Protein AF-A0A9X8YRU1-F1 (afdb_monomer)

pLDDT: mean 80.49, std 17.27, range [39.84, 98.12]

InterPro domains:
  IPR026950 Capsule assembly protein Wzi [PF14052] (1-112)
  IPR038636 Capsule assembly protein Wzi superfamily [G3DSA:2.40.160.130] (1-116)

Secondary structure (DSSP, 8-state):
-BTTEEEEEEEEEEE--TTS--SHHHHHHHHTT----S-TTT--EEEEEEEEEEEESHHHHS-SEEEEEEEEESEESSSSEES-EEEEEEEE--EETTEE--EEEEEEE--SS---

Foldseek 3Di:
DDPFKDKDKDKDWDFDDVLADDDPVLVVCVVVPVQPPVDPSSRGTWMKIKMKMKGQCCVPPNFQKIKIKMWMATDCPPNDHALIKIKIKMWGWDDDPPDTDTDMDMDIDNGSDPDD

Structure (mmCIF, N/CA/C/O backbone):
data_AF-A0A9X8YRU1-F1
#
_entry.id   AF-A0A9X8YRU1-F1
#
loop_
_atom_site.group_PDB
_atom_site.id
_atom_site.type_symbol
_atom_site.label_atom_id
_atom_site.label_alt_id
_atom_site.label_comp_id
_atom_site.label_asym_id
_atom_site.label_entity_id
_atom_site.label_seq_id
_atom_site.pdbx_PDB_ins_code
_atom_site.Cartn_x
_atom_site.Cartn_y
_atom_site.Cartn_z
_atom_site.occupancy
_atom_site.B_iso_or_equiv
_atom_site.auth_seq_id
_atom_site.auth_comp_id
_atom_site.auth_asym_id
_atom_site.auth_atom_id
_atom_site.pdbx_PDB_model_num
ATOM 1 N N . PRO A 1 1 ? -11.323 13.504 -2.400 1.00 71.00 1 PRO A N 1
ATOM 2 C CA . PRO A 1 1 ? -10.838 12.740 -1.226 1.00 71.00 1 PRO A CA 1
ATOM 3 C C . PRO A 1 1 ? -11.923 12.686 -0.146 1.00 71.00 1 PRO A C 1
ATOM 5 O O . PRO A 1 1 ? -12.560 13.703 0.110 1.00 71.00 1 PRO A O 1
ATOM 8 N N . THR A 1 2 ? -12.164 11.508 0.426 1.00 88.81 2 THR A N 1
ATOM 9 C CA . THR A 1 2 ? -13.134 11.296 1.512 1.00 88.81 2 THR A CA 1
ATOM 10 C C . THR A 1 2 ? -12.426 10.668 2.698 1.00 88.81 2 THR A C 1
ATOM 12 O O . THR A 1 2 ? -11.497 9.894 2.495 1.00 88.81 2 THR A O 1
ATOM 15 N N . ASP A 1 3 ? -12.917 10.895 3.910 1.00 92.00 3 ASP A N 1
ATOM 16 C CA . ASP A 1 3 ? -12.271 10.381 5.127 1.00 92.00 3 ASP A CA 1
ATOM 17 C C . ASP A 1 3 ? -12.359 8.848 5.263 1.00 92.00 3 ASP A C 1
ATOM 19 O O . ASP A 1 3 ? -11.654 8.246 6.073 1.00 92.00 3 ASP A O 1
ATOM 23 N N . PHE A 1 4 ? -13.215 8.209 4.457 1.00 93.25 4 PHE A N 1
ATOM 24 C CA . PHE A 1 4 ? -13.468 6.771 4.476 1.00 93.25 4 PHE A CA 1
ATOM 25 C C . PHE A 1 4 ? -12.824 5.977 3.335 1.00 93.25 4 PHE A C 1
ATOM 27 O O . PHE A 1 4 ? -12.819 4.754 3.406 1.00 93.25 4 PHE A O 1
ATOM 34 N N . LEU A 1 5 ? -12.309 6.624 2.287 1.00 96.00 5 LEU A N 1
ATOM 35 C CA . LEU A 1 5 ? -11.729 5.943 1.126 1.00 96.00 5 LEU A CA 1
ATOM 36 C C . LEU A 1 5 ? -10.405 6.593 0.741 1.00 96.00 5 LEU A C 1
ATOM 38 O O . LEU A 1 5 ? -10.362 7.768 0.371 1.00 96.00 5 LEU A O 1
ATOM 42 N N . GLU A 1 6 ? -9.352 5.788 0.782 1.00 96.12 6 GLU A N 1
ATOM 43 C CA . GLU A 1 6 ? -8.018 6.106 0.287 1.00 96.12 6 GLU A CA 1
ATOM 44 C C . GLU A 1 6 ? -7.762 5.296 -0.984 1.00 96.12 6 GLU A C 1
ATOM 46 O O . GLU A 1 6 ? -8.123 4.120 -1.056 1.00 96.12 6 GLU A O 1
ATOM 51 N N . LEU A 1 7 ? -7.170 5.943 -1.986 1.00 95.56 7 LEU A N 1
ATOM 52 C CA . LEU A 1 7 ? -6.762 5.336 -3.249 1.00 95.56 7 LEU A CA 1
ATOM 53 C C . LEU A 1 7 ? -5.298 5.693 -3.491 1.00 95.56 7 LEU A C 1
ATOM 55 O O . LEU A 1 7 ? -4.929 6.866 -3.367 1.00 95.56 7 LEU A O 1
ATOM 59 N N . GLY A 1 8 ? -4.502 4.699 -3.858 1.00 92.75 8 GLY A N 1
ATOM 60 C CA . GLY A 1 8 ? -3.097 4.831 -4.197 1.00 92.75 8 GLY A CA 1
ATOM 61 C C . GLY A 1 8 ? -2.799 4.269 -5.581 1.00 92.75 8 GLY A C 1
ATOM 62 O O . GLY A 1 8 ? -3.512 3.419 -6.121 1.00 92.75 8 GLY A O 1
ATOM 63 N N . ALA A 1 9 ? -1.747 4.812 -6.178 1.00 90.06 9 ALA A N 1
ATOM 64 C CA . ALA A 1 9 ? -1.139 4.293 -7.388 1.00 90.06 9 ALA A CA 1
ATOM 65 C C . ALA A 1 9 ? 0.377 4.353 -7.203 1.00 90.06 9 ALA A C 1
ATOM 67 O O . ALA A 1 9 ? 0.909 5.347 -6.701 1.00 90.06 9 ALA A O 1
ATOM 68 N N . SER A 1 10 ? 1.071 3.297 -7.609 1.00 86.81 10 SER A N 1
ATOM 69 C CA . SER A 1 10 ? 2.5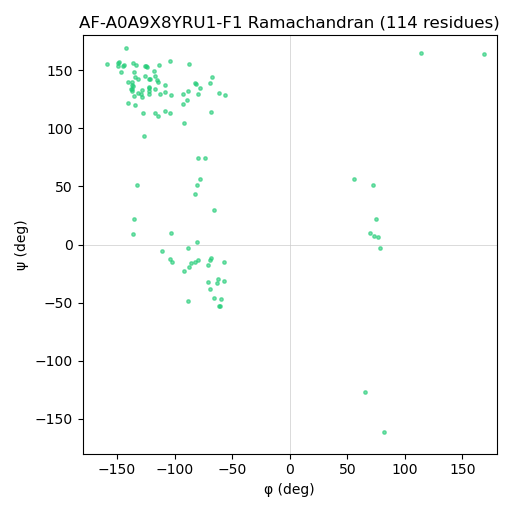23 3.190 -7.503 1.00 86.81 10 SER A CA 1
ATOM 70 C C . SER A 1 10 ? 3.122 2.651 -8.798 1.00 86.81 10 SER A C 1
ATOM 72 O O . SER A 1 10 ? 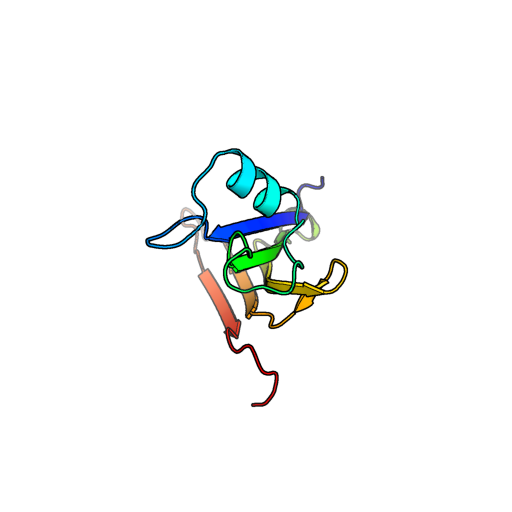2.498 1.875 -9.521 1.00 86.81 10 SER A O 1
ATOM 74 N N . ARG A 1 11 ? 4.345 3.094 -9.100 1.00 83.69 11 ARG A N 1
ATOM 75 C CA . ARG A 1 11 ? 5.147 2.614 -10.227 1.00 83.69 11 ARG A CA 1
ATOM 76 C C . ARG A 1 11 ? 6.578 2.415 -9.752 1.00 83.69 11 ARG A C 1
ATOM 78 O O . ARG A 1 11 ? 7.140 3.293 -9.097 1.00 83.69 11 ARG A O 1
ATOM 85 N N . VAL A 1 12 ? 7.156 1.269 -10.080 1.00 84.44 12 VAL A N 1
ATOM 86 C CA . VAL A 1 12 ? 8.550 0.918 -9.804 1.00 84.44 12 VAL A CA 1
ATOM 87 C C . VAL A 1 12 ? 9.220 0.585 -11.128 1.00 84.44 12 VAL A C 1
ATOM 89 O O . VAL A 1 12 ? 8.659 -0.142 -11.939 1.00 84.44 12 VAL A O 1
ATOM 92 N N . MET A 1 13 ? 10.425 1.107 -11.342 1.00 82.50 13 MET A N 1
ATOM 93 C CA . MET A 1 13 ? 11.223 0.856 -12.540 1.00 82.50 13 MET A CA 1
ATOM 94 C C . MET A 1 13 ? 12.620 0.405 -12.125 1.00 82.50 13 MET A C 1
ATOM 96 O O . MET A 1 13 ? 13.294 1.089 -11.350 1.00 82.50 13 MET A O 1
ATOM 100 N N . MET A 1 14 ? 13.064 -0.736 -12.648 1.00 82.56 14 MET A N 1
ATOM 101 C CA . MET A 1 14 ? 14.434 -1.209 -12.473 1.00 82.56 14 MET A CA 1
ATOM 102 C C . MET A 1 14 ? 15.302 -0.715 -13.631 1.00 82.56 14 MET A C 1
ATOM 104 O O . MET A 1 14 ? 15.230 -1.260 -14.727 1.00 82.56 14 MET A O 1
ATOM 108 N N . TRP A 1 15 ? 16.140 0.289 -13.373 1.00 83.44 15 TRP A N 1
ATOM 109 C CA . TRP A 1 15 ? 16.931 0.995 -14.385 1.00 83.44 15 TRP A CA 1
ATOM 110 C C . TRP A 1 15 ? 18.443 0.842 -14.176 1.00 83.44 15 TRP A C 1
ATOM 112 O O . TRP A 1 15 ? 18.926 0.827 -13.041 1.00 83.44 15 TRP A O 1
ATOM 122 N N . GLY A 1 16 ? 19.197 0.769 -15.277 1.00 81.69 16 GLY A N 1
ATOM 123 C CA . GLY A 1 16 ? 20.652 0.598 -15.267 1.00 81.69 16 GLY A CA 1
ATOM 124 C C . GLY A 1 16 ? 21.119 -0.854 -15.090 1.00 81.69 16 GLY A C 1
ATOM 125 O O . GLY A 1 16 ? 20.383 -1.810 -15.342 1.00 81.69 16 GLY A O 1
ATOM 126 N N . GLY A 1 17 ? 22.382 -1.020 -14.687 1.00 83.12 17 GLY A N 1
ATOM 127 C CA . GLY A 1 17 ? 23.063 -2.315 -14.552 1.00 83.12 17 GLY A CA 1
ATOM 128 C C . GLY A 1 17 ? 24.222 -2.493 -15.538 1.00 83.12 17 GLY A C 1
ATOM 129 O O . GLY A 1 17 ? 24.358 -1.736 -16.499 1.00 83.12 17 GLY A O 1
ATOM 130 N N . ASP A 1 18 ? 25.084 -3.483 -15.288 1.00 81.38 18 ASP A N 1
ATOM 131 C CA . ASP A 1 18 ? 26.206 -3.780 -16.186 1.00 81.38 18 ASP A CA 1
ATOM 132 C C . ASP A 1 18 ? 25.691 -4.182 -17.577 1.00 81.38 18 ASP A C 1
ATOM 134 O O . ASP A 1 18 ? 24.770 -4.990 -17.707 1.00 81.38 18 ASP A O 1
ATOM 138 N N . GLY A 1 19 ? 26.241 -3.559 -18.620 1.00 77.50 19 GLY A N 1
ATOM 139 C CA . GLY A 1 19 ? 25.772 -3.723 -19.997 1.00 77.50 19 GLY A CA 1
ATOM 140 C C . GLY A 1 19 ? 24.398 -3.112 -20.321 1.00 77.50 19 GLY A C 1
ATOM 141 O O . GLY A 1 19 ? 23.897 -3.369 -21.416 1.00 77.50 19 GLY A O 1
ATOM 142 N N . ARG A 1 20 ? 23.790 -2.309 -19.428 1.00 76.50 20 ARG A N 1
ATOM 143 C CA . ARG A 1 20 ? 22.494 -1.636 -19.653 1.00 76.50 20 ARG A CA 1
ATOM 144 C C . ARG A 1 20 ? 22.596 -0.105 -19.741 1.00 76.50 20 ARG A C 1
ATOM 146 O O . ARG A 1 20 ? 23.521 0.487 -19.172 1.00 76.50 20 ARG A O 1
ATOM 153 N N . PRO A 1 21 ? 21.648 0.559 -20.434 1.00 75.81 21 PRO A N 1
ATOM 154 C CA . PRO A 1 21 ? 21.565 2.019 -20.464 1.00 75.81 21 PRO A CA 1
ATOM 155 C C . PRO A 1 21 ? 21.467 2.616 -19.049 1.00 75.81 21 PRO A C 1
ATOM 157 O O . PRO A 1 21 ? 20.636 2.196 -18.252 1.00 75.81 21 PRO A O 1
ATOM 160 N N . HIS A 1 22 ? 22.322 3.595 -18.735 1.00 80.19 22 HIS A N 1
ATOM 161 C CA . HIS A 1 22 ? 22.372 4.277 -17.428 1.00 80.19 22 HIS A CA 1
ATOM 162 C C . HIS A 1 22 ? 22.490 5.809 -17.557 1.00 80.19 22 HIS A C 1
ATOM 164 O O . HIS A 1 22 ? 22.959 6.499 -16.652 1.00 80.19 22 HIS A O 1
ATOM 170 N N . SER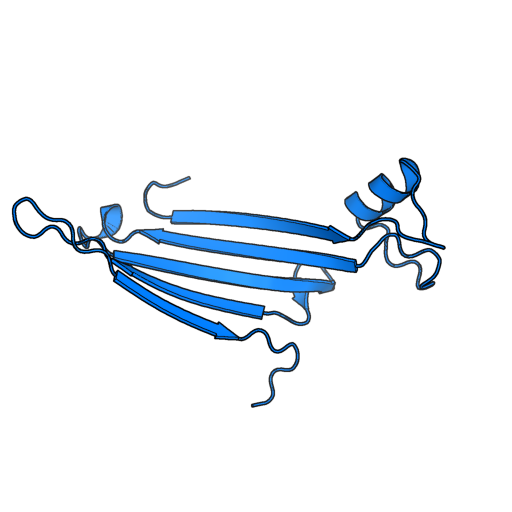 A 1 23 ? 22.089 6.373 -18.700 1.00 83.31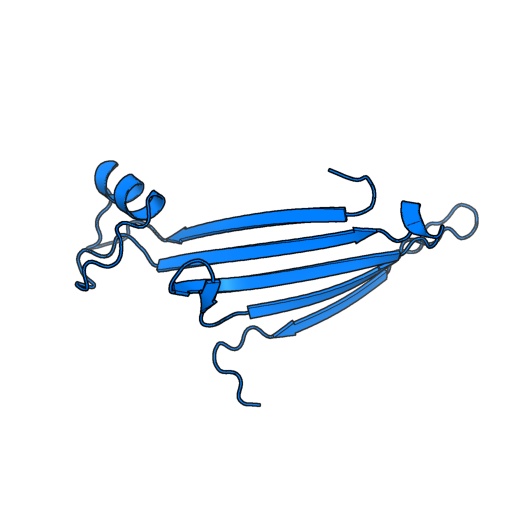 23 SER A N 1
ATOM 171 C CA . SER A 1 23 ? 22.100 7.823 -18.934 1.00 83.31 23 SER A CA 1
ATOM 172 C C . SER A 1 23 ? 20.805 8.487 -18.452 1.00 83.31 23 SER A C 1
ATOM 174 O O . SER A 1 23 ? 19.746 7.861 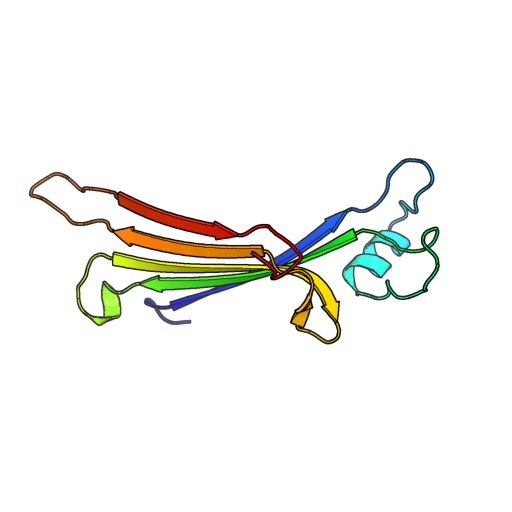-18.437 1.00 83.31 23 SER A O 1
ATOM 176 N N . TRP A 1 24 ? 20.852 9.783 -18.131 1.00 81.25 24 TRP A N 1
ATOM 177 C CA . TRP A 1 24 ? 19.655 10.550 -17.751 1.00 81.25 24 TRP A CA 1
ATOM 178 C C . TRP A 1 24 ? 18.552 10.524 -18.825 1.00 81.25 24 TRP A C 1
ATOM 180 O O . TRP A 1 24 ? 17.372 10.509 -18.493 1.00 81.25 24 TRP A O 1
ATOM 190 N N . SER A 1 25 ? 18.940 10.438 -20.105 1.00 79.56 25 SER A N 1
ATOM 191 C CA . SER A 1 25 ? 18.003 10.213 -21.213 1.00 79.56 25 SER A CA 1
ATOM 192 C C . SER A 1 25 ? 17.286 8.873 -21.058 1.00 79.56 25 SER A C 1
ATOM 194 O O . SER A 1 25 ? 16.067 8.856 -20.978 1.00 79.56 25 SER A O 1
ATOM 196 N N . SER A 1 26 ? 18.034 7.774 -20.888 1.00 74.38 26 SER A N 1
ATOM 197 C CA . SER A 1 26 ? 17.447 6.431 -20.743 1.00 74.38 26 SER A CA 1
ATOM 198 C C . SER A 1 26 ? 16.552 6.280 -19.510 1.00 74.38 26 SER A C 1
ATOM 200 O O . SER A 1 26 ? 15.599 5.509 -19.530 1.00 74.38 26 SER A O 1
ATOM 202 N N . PHE A 1 27 ? 16.836 7.025 -18.437 1.00 79.19 27 PHE A N 1
ATOM 203 C CA . PHE A 1 27 ? 15.964 7.077 -17.265 1.00 79.19 27 PHE A CA 1
ATOM 204 C C . PHE A 1 27 ? 14.616 7.717 -17.612 1.00 79.19 27 PHE A C 1
ATOM 206 O O . PHE A 1 27 ? 13.570 7.190 -17.248 1.00 79.19 27 PHE A O 1
ATOM 213 N N . TRP A 1 28 ? 14.634 8.843 -18.330 1.00 79.75 28 TRP A N 1
ATOM 214 C CA . TRP A 1 28 ? 13.413 9.549 -18.715 1.00 79.75 28 TRP A CA 1
ATOM 215 C C . TRP A 1 28 ? 12.606 8.799 -19.779 1.00 79.75 28 TRP A C 1
ATOM 217 O O . TRP A 1 28 ? 11.376 8.824 -19.747 1.00 79.75 28 TRP A O 1
ATOM 227 N N . ASP A 1 29 ? 13.289 8.077 -20.666 1.00 73.19 29 ASP A N 1
ATOM 228 C CA . ASP A 1 29 ? 12.654 7.187 -21.637 1.00 73.19 29 ASP A CA 1
ATOM 229 C C . ASP A 1 29 ? 11.828 6.106 -20.914 1.00 73.19 29 ASP A C 1
ATOM 231 O O . ASP A 1 29 ? 10.643 5.965 -21.209 1.00 73.19 29 ASP A O 1
ATOM 235 N N . GLY A 1 30 ? 12.389 5.465 -19.878 1.00 69.69 30 GLY A N 1
ATOM 236 C CA . GLY A 1 30 ? 11.662 4.496 -19.046 1.00 69.69 30 GLY A CA 1
ATOM 237 C C . GLY A 1 30 ? 10.561 5.110 -18.166 1.00 69.69 30 GLY A C 1
ATOM 238 O O . GLY A 1 30 ? 9.477 4.549 -18.027 1.00 69.69 30 GLY A O 1
ATOM 239 N N . VAL A 1 31 ? 10.772 6.302 -17.595 1.00 72.44 31 VAL A N 1
ATOM 240 C CA . VAL A 1 31 ? 9.725 6.990 -16.805 1.00 72.44 31 VAL A CA 1
ATOM 241 C C . VAL A 1 31 ? 8.510 7.353 -17.666 1.00 72.44 31 VAL A C 1
ATOM 243 O O . VAL A 1 31 ? 7.386 7.369 -17.165 1.00 72.44 31 VAL A O 1
ATOM 246 N N . THR A 1 32 ? 8.723 7.665 -18.946 1.00 69.88 32 THR A N 1
ATOM 247 C CA . THR A 1 32 ? 7.655 8.089 -19.865 1.00 69.88 32 THR A CA 1
ATOM 248 C C . THR A 1 32 ? 6.951 6.935 -20.585 1.00 69.88 32 THR A C 1
ATOM 250 O O . THR A 1 32 ? 5.981 7.196 -21.296 1.00 69.88 32 THR A O 1
ATOM 253 N N . GLY A 1 33 ? 7.376 5.682 -20.377 1.00 58.44 33 GLY A N 1
ATOM 254 C CA . GLY A 1 33 ? 6.744 4.501 -20.973 1.00 58.44 33 GLY A CA 1
ATOM 255 C C . GLY A 1 33 ? 7.057 4.312 -22.463 1.00 58.44 33 GLY A C 1
ATOM 256 O O . GLY A 1 33 ? 6.301 3.644 -23.171 1.00 58.44 33 GLY A O 1
ATOM 257 N N . ASN A 1 34 ? 8.151 4.895 -22.965 1.00 57.25 34 ASN A N 1
ATOM 258 C CA . ASN A 1 34 ? 8.641 4.686 -24.334 1.00 57.25 34 ASN A CA 1
ATOM 259 C C . ASN A 1 34 ? 9.480 3.395 -24.457 1.00 57.25 34 ASN A C 1
ATOM 261 O O . ASN A 1 34 ? 10.533 3.373 -25.094 1.00 57.25 34 ASN A O 1
ATOM 265 N N . ASP A 1 35 ? 9.007 2.309 -23.847 1.00 53.12 35 ASP A N 1
ATOM 266 C CA . ASP A 1 35 ? 9.836 1.137 -23.528 1.00 53.12 35 ASP A CA 1
ATOM 267 C C . ASP A 1 35 ? 9.603 -0.021 -24.512 1.00 53.12 35 ASP A C 1
ATOM 269 O O . ASP A 1 35 ? 10.424 -0.922 -24.651 1.00 53.12 35 ASP A O 1
ATOM 273 N N . ASN A 1 36 ? 8.518 0.028 -25.291 1.00 49.88 36 ASN A N 1
ATOM 274 C CA . ASN A 1 36 ? 8.124 -1.021 -26.238 1.00 49.88 36 ASN A CA 1
ATOM 275 C C . ASN A 1 36 ? 8.896 -0.955 -27.574 1.00 49.88 36 ASN A C 1
ATOM 277 O O . ASN A 1 36 ? 8.311 -0.958 -28.658 1.00 49.88 36 ASN A O 1
ATOM 281 N N . THR A 1 37 ? 10.230 -0.891 -27.524 1.00 50.34 37 THR A N 1
ATOM 282 C CA . THR A 1 37 ? 11.079 -0.924 -28.735 1.00 50.34 37 THR A CA 1
ATOM 283 C C . THR A 1 37 ? 11.281 -2.336 -29.297 1.00 50.34 37 THR A C 1
ATOM 285 O O . THR A 1 37 ? 11.725 -2.484 -30.435 1.00 50.34 37 THR A O 1
ATOM 288 N N . GLY A 1 38 ? 10.933 -3.383 -28.536 1.00 46.75 38 GLY A N 1
ATOM 289 C CA . GLY A 1 38 ? 11.064 -4.783 -28.957 1.00 46.75 38 GLY A CA 1
ATOM 290 C C . GLY A 1 38 ? 12.506 -5.312 -28.981 1.00 46.75 38 GLY A C 1
ATOM 291 O O . GLY A 1 38 ? 12.731 -6.433 -29.438 1.00 46.75 38 GLY A O 1
ATOM 292 N N . ASP A 1 39 ? 13.479 -4.538 -28.486 1.00 50.34 39 ASP A N 1
ATOM 293 C CA . ASP A 1 39 ? 14.882 -4.937 -28.347 1.00 50.34 39 ASP A CA 1
ATOM 294 C C . ASP A 1 39 ? 15.278 -4.996 -26.855 1.00 50.34 39 ASP A C 1
ATOM 296 O O . ASP A 1 39 ? 15.434 -3.947 -26.227 1.00 50.34 39 ASP A O 1
ATOM 300 N N . PRO A 1 40 ? 15.523 -6.194 -26.283 1.00 52.31 40 PRO A N 1
ATOM 301 C CA . PRO A 1 40 ? 15.931 -6.372 -24.883 1.00 52.31 40 PRO A CA 1
ATOM 302 C C . PRO A 1 40 ? 17.208 -5.619 -24.474 1.00 52.31 40 PRO A C 1
ATOM 304 O O . PRO A 1 40 ? 17.512 -5.528 -23.283 1.00 52.31 40 PRO A O 1
ATOM 307 N N . LYS A 1 41 ? 18.002 -5.136 -25.442 1.00 50.94 41 LYS A N 1
ATOM 308 C CA . LYS A 1 41 ? 19.210 -4.331 -25.201 1.00 50.94 41 LYS A CA 1
ATOM 309 C C . LYS A 1 41 ? 18.933 -2.830 -25.097 1.00 50.94 41 LYS A C 1
ATOM 311 O O . LYS A 1 41 ? 19.777 -2.116 -24.559 1.00 50.94 41 LYS A O 1
ATOM 316 N N . ASN A 1 42 ? 17.790 -2.372 -25.605 1.00 49.78 42 ASN A N 1
ATOM 317 C CA . ASN A 1 42 ? 17.365 -0.971 -25.588 1.00 49.78 42 ASN A CA 1
ATOM 318 C C . ASN A 1 42 ? 16.171 -0.721 -24.659 1.00 49.78 42 ASN A C 1
ATOM 320 O O . ASN A 1 42 ? 15.804 0.433 -24.463 1.00 49.78 42 ASN A O 1
ATOM 324 N N . ASP A 1 43 ? 15.599 -1.777 -24.080 1.00 55.91 43 ASP A N 1
ATOM 325 C CA . ASP A 1 43 ? 14.550 -1.675 -23.074 1.00 55.91 43 ASP A CA 1
ATOM 326 C C . ASP A 1 43 ? 15.125 -1.078 -21.766 1.00 55.91 43 ASP A C 1
ATOM 328 O O . ASP A 1 43 ? 16.029 -1.674 -21.157 1.00 55.91 43 ASP A O 1
ATOM 332 N N . PRO A 1 44 ? 14.695 0.133 -21.361 1.00 50.53 44 PRO A N 1
ATOM 333 C CA . PRO A 1 44 ? 15.308 0.880 -20.265 1.00 50.53 44 PRO A CA 1
ATOM 334 C C . PRO A 1 44 ? 15.096 0.248 -18.880 1.00 50.53 44 PRO A C 1
ATOM 336 O O . PRO A 1 44 ? 15.785 0.650 -17.934 1.00 50.53 44 PRO A O 1
ATOM 339 N N . GLY A 1 45 ? 14.209 -0.746 -18.735 1.00 57.06 45 GLY A N 1
ATOM 340 C CA . GLY A 1 45 ? 14.018 -1.441 -17.466 1.00 57.06 45 GLY A CA 1
ATOM 341 C C . GLY A 1 45 ? 12.796 -2.351 -17.398 1.00 57.06 45 GLY A C 1
ATOM 342 O O . GLY A 1 45 ? 11.873 -2.227 -18.186 1.00 57.06 45 GLY A O 1
ATOM 343 N N . ASN A 1 46 ? 12.766 -3.240 -16.399 1.00 66.44 46 ASN A N 1
ATOM 344 C CA . ASN A 1 46 ? 11.523 -3.931 -16.034 1.00 66.44 46 ASN A CA 1
ATOM 345 C C . ASN A 1 46 ? 10.681 -3.008 -15.148 1.00 66.44 46 ASN A C 1
ATOM 347 O O . ASN A 1 46 ? 11.236 -2.366 -14.243 1.00 66.44 46 ASN A O 1
ATOM 351 N N . GLN A 1 47 ? 9.372 -2.958 -15.377 1.00 70.06 47 GLN A N 1
ATOM 352 C CA . GLN A 1 47 ? 8.471 -2.063 -14.658 1.00 70.06 47 GLN A CA 1
ATOM 353 C C . GLN A 1 47 ? 7.427 -2.845 -13.869 1.00 70.06 47 GLN A C 1
ATOM 355 O O . GLN A 1 47 ? 7.053 -3.948 -14.231 1.00 70.06 47 GLN A O 1
ATOM 360 N N . LEU A 1 48 ? 6.985 -2.291 -12.745 1.00 78.44 48 LEU A N 1
ATOM 361 C CA . LEU A 1 48 ? 5.810 -2.766 -12.029 1.00 78.44 48 LEU A CA 1
ATOM 362 C C . LEU A 1 48 ? 4.903 -1.573 -11.761 1.00 78.44 48 LEU A C 1
ATOM 364 O O . LEU A 1 48 ? 5.347 -0.554 -11.229 1.00 78.44 48 LEU A O 1
ATOM 368 N N . GLY A 1 49 ? 3.633 -1.711 -12.116 1.00 84.38 49 GLY A N 1
ATOM 369 C CA . GLY A 1 49 ? 2.582 -0.746 -11.821 1.00 84.38 49 GLY A CA 1
ATOM 370 C C . GLY A 1 49 ? 1.554 -1.365 -10.889 1.00 84.38 49 GLY A C 1
ATOM 371 O O . GLY A 1 49 ? 1.213 -2.540 -11.026 1.00 84.38 49 GLY A O 1
ATOM 372 N N . GLY A 1 50 ? 1.040 -0.588 -9.942 1.00 85.94 50 GLY A N 1
ATOM 373 C CA . GLY A 1 50 ? 0.020 -1.075 -9.028 1.00 85.94 50 GLY A CA 1
ATOM 374 C C . GLY A 1 50 ? -0.950 -0.007 -8.562 1.00 85.94 50 GLY A C 1
ATOM 375 O O . GLY A 1 50 ? -0.637 1.183 -8.537 1.00 85.94 50 GLY A O 1
ATOM 376 N N . PHE A 1 51 ? -2.130 -0.471 -8.170 1.00 90.75 51 PHE A N 1
ATOM 377 C CA . PHE A 1 51 ? -3.161 0.319 -7.518 1.00 90.75 51 PHE A CA 1
ATOM 378 C C . PHE A 1 51 ? -3.478 -0.295 -6.167 1.00 90.75 51 PHE A C 1
ATOM 380 O O . PHE A 1 51 ? -3.544 -1.518 -6.024 1.00 90.75 51 PHE A O 1
ATOM 387 N N . ASP A 1 52 ? -3.731 0.560 -5.196 1.00 94.44 52 ASP A N 1
ATOM 388 C CA . ASP A 1 52 ? -4.122 0.166 -3.857 1.00 94.44 52 ASP A CA 1
ATOM 389 C C . ASP A 1 52 ? -5.314 0.993 -3.389 1.00 94.44 52 ASP A C 1
ATOM 391 O O . ASP A 1 52 ? -5.592 2.093 -3.874 1.00 94.44 52 ASP A O 1
ATOM 395 N N . PHE A 1 53 ? -6.080 0.418 -2.474 1.00 96.56 53 PHE A N 1
ATOM 396 C CA . PHE A 1 53 ? -7.185 1.111 -1.843 1.00 96.56 53 PHE A CA 1
ATOM 397 C C . PHE A 1 53 ? -7.315 0.700 -0.385 1.00 96.56 53 PHE A C 1
ATOM 399 O O . PHE A 1 53 ? -6.978 -0.419 0.013 1.00 96.56 53 PHE A O 1
ATOM 406 N N . LYS A 1 54 ? -7.903 1.599 0.402 1.00 97.44 54 LYS A N 1
ATOM 407 C CA . LYS A 1 54 ? -8.313 1.328 1.776 1.00 97.44 54 LYS A CA 1
ATOM 408 C C . LYS A 1 54 ? -9.657 1.981 2.065 1.00 97.44 54 LYS A C 1
ATOM 410 O O . LYS A 1 54 ? -9.818 3.193 1.949 1.00 97.44 54 LYS A O 1
ATOM 415 N N . LEU A 1 55 ? -10.623 1.159 2.454 1.00 97.38 55 LEU A N 1
ATOM 416 C CA . LEU A 1 55 ? -11.965 1.545 2.862 1.00 97.38 55 LEU A CA 1
ATOM 417 C C . LEU A 1 55 ? -12.079 1.454 4.387 1.00 97.38 55 LEU A C 1
ATOM 419 O O . LEU A 1 55 ? -12.050 0.362 4.954 1.00 97.38 55 LEU A O 1
ATOM 423 N N . LYS A 1 56 ? -12.243 2.594 5.055 1.00 97.56 56 LYS A N 1
ATOM 424 C CA . LYS A 1 56 ? -12.409 2.696 6.510 1.00 97.56 56 LYS A CA 1
ATOM 425 C C . LYS A 1 56 ? -13.892 2.689 6.863 1.00 97.56 56 LYS A C 1
ATOM 427 O O . LYS A 1 56 ? -14.638 3.577 6.456 1.00 97.56 56 LYS A O 1
ATOM 432 N N . LEU A 1 57 ? -14.324 1.720 7.666 1.00 96.56 57 LEU A N 1
ATOM 433 C CA . LEU A 1 57 ? -15.732 1.579 8.054 1.00 96.56 57 LEU A CA 1
ATOM 434 C C . LEU A 1 57 ? -16.106 2.437 9.269 1.00 96.56 57 LEU A C 1
ATOM 436 O O . LEU A 1 57 ? -17.288 2.697 9.486 1.00 96.56 57 LEU A O 1
ATOM 440 N N . GLN A 1 58 ? -15.124 2.935 10.025 1.00 95.69 58 GLN A N 1
ATOM 441 C CA . GLN A 1 58 ? -15.359 3.768 11.208 1.00 95.69 58 GLN A CA 1
ATOM 442 C C . GLN A 1 58 ? -16.113 5.065 10.862 1.00 95.69 58 GLN A C 1
ATOM 444 O O . GLN A 1 58 ? -17.177 5.282 11.440 1.00 95.69 58 GLN A O 1
ATOM 449 N N . PRO A 1 59 ? -15.665 5.882 9.892 1.00 94.75 59 PRO A N 1
ATOM 450 C CA . PRO A 1 59 ? -16.398 7.086 9.494 1.00 94.75 59 PRO A CA 1
ATOM 451 C C . PRO A 1 59 ? -17.710 6.806 8.735 1.00 94.75 59 PRO A C 1
ATOM 453 O O . PRO A 1 59 ? -18.545 7.700 8.638 1.00 94.75 59 PRO A O 1
ATOM 456 N N . LEU A 1 60 ? -17.914 5.595 8.193 1.00 92.00 60 LEU A N 1
ATOM 457 C CA . LEU A 1 60 ? -19.120 5.233 7.426 1.00 92.00 60 LEU A CA 1
ATOM 458 C C . LEU A 1 60 ? -20.252 4.688 8.302 1.00 92.00 60 LEU A C 1
ATOM 460 O O . LEU A 1 60 ? -21.404 5.088 8.152 1.00 92.00 60 LEU A O 1
ATOM 464 N N . ILE A 1 61 ? -19.926 3.732 9.173 1.00 94.94 61 ILE A N 1
ATOM 465 C CA . ILE A 1 61 ? -20.894 2.943 9.950 1.00 94.94 61 ILE A CA 1
ATOM 466 C C . ILE A 1 61 ? -20.484 2.772 11.421 1.00 94.94 61 ILE A C 1
ATOM 468 O O . ILE A 1 61 ? -21.097 1.989 12.141 1.00 94.94 61 ILE A O 1
ATOM 472 N N . GLY A 1 62 ? -19.442 3.473 11.882 1.00 94.50 62 GLY A N 1
ATOM 473 C CA . GLY A 1 62 ? -18.989 3.434 13.277 1.00 94.50 62 GLY A CA 1
ATOM 474 C C . GLY A 1 62 ? -18.205 2.179 13.667 1.00 94.50 62 GLY A C 1
ATOM 475 O O . GLY A 1 62 ? -17.880 2.008 14.839 1.00 94.50 62 GLY A O 1
ATOM 476 N N . MET A 1 63 ? -17.882 1.298 12.717 1.00 95.94 63 MET A N 1
ATOM 477 C CA . MET A 1 63 ? -17.147 0.063 12.999 1.00 95.94 63 MET A CA 1
ATOM 478 C C . MET A 1 63 ? -15.632 0.301 12.893 1.00 95.94 63 MET A C 1
ATOM 480 O O . MET A 1 63 ? -15.187 0.728 11.829 1.00 95.94 63 MET A O 1
ATOM 484 N N . PRO A 1 64 ? -14.815 0.009 13.925 1.00 95.94 64 PRO A N 1
ATOM 485 C CA . PRO A 1 64 ? -13.367 0.253 13.922 1.00 95.94 64 PRO A CA 1
ATOM 486 C C . PRO A 1 64 ? -12.611 -0.811 13.106 1.00 95.94 64 PRO A C 1
ATOM 488 O O . PRO A 1 64 ? -11.752 -1.522 13.623 1.00 95.94 64 PRO A O 1
ATOM 491 N N . VAL A 1 65 ? -12.985 -0.955 11.836 1.00 97.25 65 VAL A N 1
ATOM 492 C CA . VAL A 1 65 ? -12.479 -1.940 10.876 1.00 97.25 65 VAL A CA 1
ATOM 493 C C . VAL A 1 65 ? -12.199 -1.242 9.549 1.00 97.25 65 VAL A C 1
ATOM 495 O O . VAL A 1 65 ? -12.954 -0.353 9.142 1.00 97.25 65 VAL A O 1
ATOM 498 N N . SER A 1 66 ? -11.150 -1.671 8.855 1.00 98.12 66 SER A N 1
ATOM 499 C CA . SER A 1 66 ? -10.854 -1.254 7.485 1.00 98.12 66 SER A CA 1
ATOM 500 C C . SER A 1 66 ? -10.696 -2.471 6.577 1.00 98.12 66 SER A C 1
ATOM 502 O O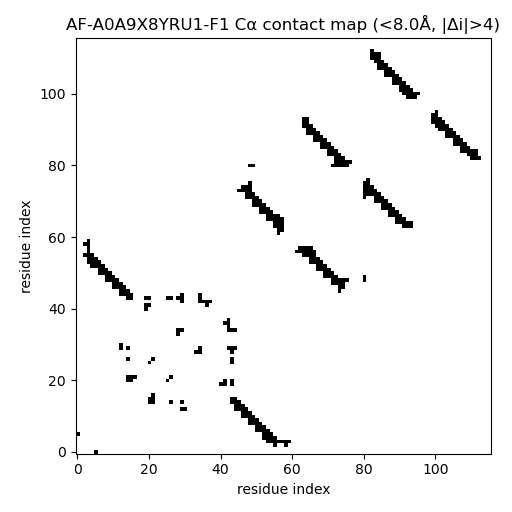 . SER A 1 66 ? -10.164 -3.500 6.989 1.00 98.12 66 SER A O 1
ATOM 504 N N . PHE A 1 67 ? -11.128 -2.334 5.328 1.00 97.62 67 PHE A N 1
ATOM 505 C CA . PHE A 1 67 ? -10.852 -3.279 4.250 1.00 97.62 67 PHE A CA 1
ATOM 506 C C . PHE A 1 67 ? -9.862 -2.646 3.285 1.00 97.62 67 PHE A C 1
ATOM 508 O O . PHE A 1 67 ? -10.057 -1.503 2.877 1.00 97.62 67 PHE A O 1
ATOM 515 N N . TYR A 1 68 ? -8.807 -3.362 2.931 1.00 97.88 68 TYR A N 1
ATOM 516 C CA . TYR A 1 68 ? -7.774 -2.848 2.045 1.00 97.88 68 TYR A CA 1
ATOM 517 C C . TYR A 1 68 ? -7.377 -3.886 1.007 1.00 97.88 68 TYR A C 1
ATOM 519 O O . TYR A 1 68 ? -7.558 -5.092 1.190 1.00 97.88 68 TYR A O 1
ATOM 527 N N . GLY A 1 69 ? -6.840 -3.398 -0.102 1.00 96.75 69 GLY A N 1
ATOM 528 C CA . GLY A 1 69 ? -6.412 -4.249 -1.191 1.00 96.75 69 GLY A CA 1
ATOM 529 C C . GLY A 1 69 ? -5.397 -3.579 -2.091 1.00 96.75 69 GLY A C 1
ATOM 530 O O . GLY A 1 69 ? -5.347 -2.356 -2.183 1.00 96.75 69 GLY A O 1
ATOM 531 N N . GLN A 1 70 ? -4.608 -4.405 -2.765 1.00 94.62 70 GLN A N 1
ATOM 532 C CA . GLN A 1 70 ? -3.616 -3.980 -3.736 1.00 94.62 70 GLN A CA 1
ATOM 533 C C . GLN A 1 70 ? -3.607 -4.945 -4.921 1.00 94.62 70 GLN A C 1
ATOM 535 O O . GLN A 1 70 ? -3.698 -6.163 -4.758 1.00 94.62 70 GLN A O 1
ATOM 540 N N . ILE A 1 71 ? -3.470 -4.384 -6.116 1.00 89.88 71 ILE A N 1
ATOM 541 C CA . ILE A 1 71 ? -3.192 -5.099 -7.357 1.00 89.88 71 ILE A CA 1
ATOM 542 C C . ILE A 1 71 ? -1.910 -4.522 -7.943 1.00 89.88 71 ILE A C 1
ATOM 544 O O . ILE A 1 71 ? -1.764 -3.308 -8.028 1.00 89.88 71 ILE A O 1
ATOM 548 N N . THR A 1 72 ? -0.951 -5.370 -8.296 1.00 86.62 72 THR A N 1
ATOM 549 C CA . THR A 1 72 ? 0.331 -4.951 -8.888 1.00 86.62 72 THR A CA 1
ATOM 550 C C . THR A 1 72 ? 0.683 -5.895 -10.022 1.00 86.62 72 THR A C 1
ATOM 552 O O . THR A 1 72 ? 0.599 -7.099 -9.822 1.00 86.62 72 THR A O 1
ATOM 555 N N . GLY A 1 73 ? 1.091 -5.393 -11.182 1.00 80.75 73 GLY A N 1
ATOM 556 C CA . GLY A 1 73 ? 1.521 -6.227 -12.307 1.00 80.75 73 GLY A CA 1
ATOM 557 C C . GLY A 1 73 ? 2.693 -5.621 -13.066 1.00 80.75 73 GLY A C 1
ATOM 558 O O . GLY A 1 73 ? 3.087 -4.481 -12.819 1.00 80.75 73 GLY A O 1
ATOM 559 N N . GLU A 1 74 ? 3.272 -6.428 -13.950 1.00 64.94 74 GLU A N 1
ATOM 560 C CA . GLU A 1 74 ? 4.579 -6.180 -14.575 1.00 64.94 74 GLU A CA 1
ATOM 561 C C . GLU A 1 74 ? 4.492 -5.413 -15.904 1.00 64.94 74 GLU A C 1
ATOM 563 O O . GLU A 1 74 ? 5.449 -4.771 -16.313 1.00 64.94 74 GLU A O 1
ATOM 568 N N . ASP A 1 75 ? 3.354 -5.448 -16.597 1.00 62.00 75 ASP A N 1
ATOM 569 C CA . ASP A 1 75 ? 3.264 -4.890 -17.953 1.00 62.00 75 ASP A CA 1
ATOM 570 C C . ASP A 1 75 ? 1.990 -4.055 -18.142 1.00 62.00 75 ASP A C 1
ATOM 572 O O . ASP A 1 75 ? 0.880 -4.515 -17.853 1.00 62.00 75 ASP A O 1
ATOM 576 N N . GLU A 1 76 ? 2.159 -2.819 -18.623 1.00 53.09 76 GLU A N 1
ATOM 577 C CA . GLU A 1 76 ? 1.085 -1.898 -19.008 1.00 53.09 76 GLU A CA 1
ATOM 578 C C . GLU A 1 76 ? 0.557 -2.277 -20.402 1.00 53.09 76 GLU A C 1
ATOM 580 O O . GLU A 1 76 ? 0.759 -1.575 -21.396 1.00 53.09 76 GLU A O 1
ATOM 585 N N . ALA A 1 77 ? -0.209 -3.367 -20.481 1.00 50.56 77 ALA A N 1
ATOM 586 C CA . ALA A 1 77 ? -0.980 -3.701 -21.676 1.00 50.56 77 ALA A CA 1
ATOM 587 C C . ALA A 1 77 ? -2.202 -2.766 -21.799 1.00 50.56 77 ALA A C 1
ATOM 589 O O . ALA A 1 77 ? -3.342 -3.143 -21.531 1.00 50.56 77 ALA A O 1
ATOM 590 N N . GLY A 1 78 ? -1.967 -1.510 -22.189 1.00 47.78 78 GLY A N 1
ATOM 591 C CA . GLY A 1 78 ? -3.028 -0.537 -22.460 1.00 47.78 78 GLY A CA 1
ATOM 592 C C . GLY A 1 78 ? -3.739 -0.017 -21.206 1.00 47.78 78 GLY A C 1
ATOM 593 O O . GLY A 1 78 ? -4.967 0.003 -21.173 1.00 47.78 78 GLY A O 1
ATOM 594 N N . MET A 1 79 ? -2.968 0.451 -20.213 1.00 50.59 79 MET A N 1
ATOM 595 C CA . MET A 1 79 ? -3.412 1.058 -18.935 1.00 50.59 79 MET A CA 1
ATOM 596 C C . MET A 1 79 ? -3.880 0.087 -17.841 1.00 50.59 79 MET A C 1
ATOM 598 O O . MET A 1 79 ? -4.197 0.534 -16.738 1.00 50.59 79 MET A O 1
ATOM 602 N N . LEU A 1 80 ? -3.930 -1.221 -18.109 1.00 54.88 80 LEU A N 1
ATOM 603 C CA . LEU A 1 80 ? -4.235 -2.236 -17.101 1.00 54.88 80 LEU A CA 1
ATOM 604 C C . LEU A 1 80 ? -3.033 -3.169 -16.920 1.00 54.88 80 LEU A C 1
ATOM 606 O O . LEU A 1 80 ? -2.471 -3.618 -17.921 1.00 54.88 80 LEU A O 1
ATOM 610 N N . PRO A 1 81 ? -2.639 -3.464 -15.670 1.00 55.28 81 PRO A N 1
ATOM 611 C CA . PRO A 1 81 ? -1.491 -4.314 -15.415 1.00 55.28 81 PRO A CA 1
ATOM 612 C C . PRO A 1 81 ? -1.792 -5.766 -15.829 1.00 55.28 81 PRO A C 1
ATOM 614 O O . PRO A 1 81 ? -2.903 -6.276 -15.627 1.00 55.28 81 PRO A O 1
ATOM 617 N N . SER A 1 82 ? -0.811 -6.423 -16.450 1.00 60.12 82 SER A N 1
ATOM 618 C CA . SER A 1 82 ? -0.823 -7.857 -16.760 1.00 60.12 82 SER A CA 1
ATOM 619 C C . SER A 1 82 ? 0.094 -8.631 -15.796 1.00 60.12 82 SER A C 1
ATOM 621 O O . SER A 1 82 ? 0.984 -8.040 -15.186 1.00 60.12 82 SER A O 1
ATOM 623 N N . HIS A 1 83 ? -0.136 -9.943 -15.628 1.00 69.44 83 HIS A N 1
ATOM 624 C CA . HIS A 1 83 ? 0.570 -10.792 -14.645 1.00 69.44 83 HIS A CA 1
ATOM 625 C C . HIS A 1 83 ? 0.461 -10.263 -13.205 1.00 69.44 83 HIS A C 1
ATOM 627 O O . HIS A 1 83 ? 1.446 -9.988 -12.526 1.00 69.44 83 HIS A O 1
ATOM 633 N N . ASN A 1 84 ? -0.778 -10.095 -12.752 1.00 76.94 84 ASN A N 1
ATOM 634 C CA . ASN A 1 84 ? -1.070 -9.388 -11.514 1.00 76.94 84 ASN A CA 1
ATOM 635 C C . ASN A 1 84 ? -0.849 -10.248 -10.267 1.00 76.94 84 ASN A C 1
ATOM 637 O O . ASN A 1 84 ? -1.431 -11.323 -10.134 1.00 76.94 84 ASN A O 1
ATOM 641 N N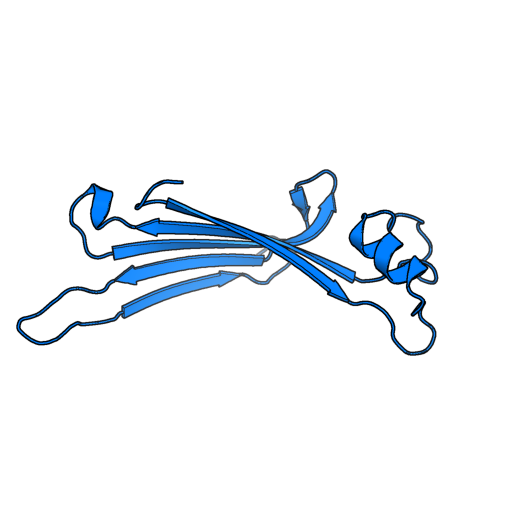 . ALA A 1 85 ? -0.100 -9.699 -9.318 1.00 85.94 85 ALA A N 1
ATOM 642 C CA . ALA A 1 85 ? -0.163 -10.058 -7.917 1.00 85.94 85 ALA A CA 1
ATOM 643 C C . ALA A 1 85 ? -1.322 -9.312 -7.238 1.00 85.94 85 ALA A C 1
ATOM 645 O O . ALA A 1 85 ? -1.545 -8.119 -7.473 1.00 85.94 85 ALA A O 1
ATOM 646 N N . TYR A 1 86 ? -2.040 -10.014 -6.367 1.00 90.06 86 TYR A N 1
ATOM 647 C CA . TYR A 1 86 ? -3.177 -9.490 -5.619 1.00 90.06 86 TYR A CA 1
ATOM 648 C C . TYR A 1 86 ? -2.941 -9.645 -4.120 1.00 90.06 86 TYR A C 1
ATOM 650 O O . TYR A 1 86 ? -2.431 -10.665 -3.658 1.00 90.06 86 TYR A O 1
ATOM 658 N N . MET A 1 87 ? -3.377 -8.657 -3.351 1.00 94.88 87 MET A N 1
ATOM 659 C CA . MET A 1 87 ? -3.416 -8.704 -1.895 1.00 94.88 87 MET A CA 1
ATOM 660 C C . MET A 1 87 ? -4.741 -8.123 -1.423 1.00 94.88 87 MET A C 1
ATOM 662 O O . MET A 1 87 ? -5.160 -7.071 -1.902 1.00 94.88 87 MET A O 1
ATOM 666 N N . LEU A 1 88 ? -5.399 -8.801 -0.489 1.00 97.06 88 LEU A N 1
ATOM 667 C CA . LEU A 1 88 ? -6.621 -8.334 0.156 1.00 97.06 88 LEU A CA 1
ATOM 668 C C . LEU A 1 88 ? -6.522 -8.595 1.653 1.00 97.06 88 LEU A C 1
ATOM 670 O O . LEU A 1 88 ? -6.128 -9.684 2.077 1.00 97.06 88 LEU A O 1
ATOM 674 N N . GLY A 1 89 ? -6.929 -7.617 2.452 1.00 97.69 89 GLY A N 1
ATOM 675 C CA . GLY A 1 89 ? -6.867 -7.724 3.897 1.00 97.69 89 GLY A CA 1
ATOM 676 C C . GLY A 1 89 ? -7.978 -6.976 4.614 1.00 97.69 89 GLY A C 1
ATOM 677 O O . GLY A 1 89 ? -8.609 -6.053 4.094 1.00 97.69 89 GLY A O 1
ATOM 678 N N . LEU A 1 90 ? -8.225 -7.424 5.837 1.00 97.94 90 LEU A N 1
ATOM 679 C CA . LEU A 1 90 ? -9.104 -6.787 6.805 1.00 97.94 90 LEU A CA 1
ATOM 680 C C . LEU A 1 90 ? -8.291 -6.501 8.059 1.00 97.94 90 LEU A C 1
ATOM 682 O O . LEU A 1 90 ? -7.613 -7.390 8.568 1.00 97.94 90 LEU A O 1
ATOM 686 N N . GLU A 1 91 ? -8.398 -5.286 8.578 1.00 98.06 91 GLU A N 1
ATOM 687 C CA . GLU A 1 91 ? -7.785 -4.875 9.843 1.00 98.06 91 GLU A CA 1
ATOM 688 C C . GLU A 1 91 ? -8.840 -4.293 10.780 1.00 98.06 91 GLU A C 1
ATOM 690 O O . GLU A 1 91 ? -9.852 -3.744 10.337 1.00 98.06 91 GLU A O 1
ATOM 695 N N . GLY A 1 92 ? -8.597 -4.381 12.084 1.00 97.19 92 GLY A N 1
ATOM 696 C CA . GLY A 1 92 ? -9.457 -3.764 13.078 1.00 97.19 92 GLY A CA 1
ATOM 697 C C . GLY A 1 92 ? -8.703 -3.277 14.302 1.00 97.19 92 GLY A C 1
ATOM 698 O O . GLY A 1 92 ? -7.705 -3.861 14.731 1.00 97.19 92 GLY A O 1
ATOM 699 N N . HIS A 1 93 ? -9.239 -2.198 14.867 1.00 96.88 93 HIS A N 1
ATOM 700 C CA . HIS A 1 93 ? -8.651 -1.454 15.975 1.00 96.88 93 HIS A CA 1
ATOM 701 C C . HIS A 1 93 ? -9.681 -1.155 17.087 1.00 96.88 93 HIS A C 1
ATOM 703 O O . HIS A 1 93 ? -9.866 0.011 17.440 1.00 96.88 93 HIS A O 1
ATOM 709 N N . PRO A 1 94 ? -10.442 -2.144 17.607 1.00 95.50 94 PRO A N 1
ATOM 710 C CA . PRO A 1 94 ? -11.429 -1.877 18.648 1.00 95.50 94 PRO A CA 1
ATOM 711 C C . PRO A 1 94 ? -10.780 -1.466 19.976 1.00 95.50 94 PRO A C 1
ATOM 713 O O . PRO A 1 94 ? -9.748 -2.001 20.393 1.00 95.50 94 PRO A O 1
ATOM 716 N N . GLU A 1 95 ? -11.441 -0.549 20.674 1.00 95.44 95 GLU A N 1
ATOM 717 C CA . GLU A 1 95 ? -11.080 -0.134 22.027 1.00 95.44 95 GLU A CA 1
ATOM 718 C C . GLU A 1 95 ? -11.775 -1.029 23.063 1.00 95.44 95 GLU A C 1
ATOM 720 O O . GLU A 1 95 ? -12.982 -1.268 23.003 1.00 95.44 95 GLU A O 1
ATOM 725 N N . TRP A 1 96 ? -11.012 -1.508 24.043 1.00 93.56 96 TRP A N 1
ATOM 726 C CA . TRP A 1 96 ? -11.505 -2.206 25.224 1.00 93.56 96 TRP A CA 1
ATOM 727 C C . TRP A 1 96 ? -10.948 -1.528 26.481 1.00 93.56 96 TRP A C 1
ATOM 729 O O . TRP A 1 96 ? -9.851 -1.822 26.959 1.00 93.56 96 TRP A O 1
ATOM 739 N N . GLY A 1 97 ? -11.730 -0.594 27.030 1.00 93.00 97 GLY A N 1
ATOM 740 C CA . GLY A 1 97 ? -11.322 0.204 28.186 1.00 93.00 97 GLY A CA 1
ATOM 741 C C . GLY A 1 97 ? -10.128 1.106 27.840 1.00 93.00 97 GLY A C 1
ATOM 742 O O . GLY A 1 97 ? -10.211 1.837 26.859 1.00 93.00 97 GLY A O 1
ATOM 743 N N . PRO A 1 98 ? -9.021 1.077 28.606 1.00 95.12 98 PRO A N 1
ATOM 744 C CA . PRO A 1 98 ? -7.822 1.861 28.298 1.00 95.12 98 PRO A CA 1
ATOM 745 C C . PRO A 1 98 ? -6.929 1.217 27.221 1.00 95.12 98 PRO A C 1
ATOM 747 O O . PRO A 1 98 ? -5.833 1.709 26.965 1.00 95.12 98 PRO A O 1
ATOM 750 N N . THR A 1 99 ? -7.328 0.077 26.648 1.00 95.69 99 THR A N 1
ATOM 751 C CA . THR A 1 99 ? -6.506 -0.715 25.725 1.00 95.69 99 THR A CA 1
ATOM 752 C C . THR A 1 99 ? -7.109 -0.725 24.326 1.00 95.69 99 THR A C 1
ATOM 754 O O . THR A 1 99 ? -8.312 -0.896 24.169 1.00 95.69 99 THR A O 1
ATOM 757 N N . THR A 1 100 ? -6.266 -0.617 23.302 1.00 96.19 100 THR A N 1
ATOM 758 C CA . THR A 1 100 ? -6.651 -0.842 21.903 1.00 96.19 100 THR A CA 1
ATOM 759 C C . THR A 1 100 ? -6.152 -2.209 21.465 1.00 96.19 100 THR A C 1
ATOM 761 O O . THR A 1 100 ? -4.974 -2.530 21.630 1.00 96.19 100 THR A O 1
ATOM 764 N N . ILE A 1 101 ? -7.041 -3.019 20.898 1.00 96.62 101 ILE A N 1
ATOM 765 C CA . ILE A 1 101 ? -6.673 -4.294 20.285 1.00 96.62 101 ILE A CA 1
ATOM 766 C C . ILE A 1 101 ? -6.430 -4.041 18.805 1.00 96.62 101 ILE A C 1
ATOM 768 O O . ILE A 1 101 ? -7.285 -3.471 18.141 1.00 96.62 101 ILE A O 1
ATOM 772 N N . ASN A 1 102 ? -5.290 -4.492 18.288 1.00 97.75 102 ASN A N 1
ATOM 773 C CA . ASN A 1 102 ? -4.959 -4.412 16.868 1.00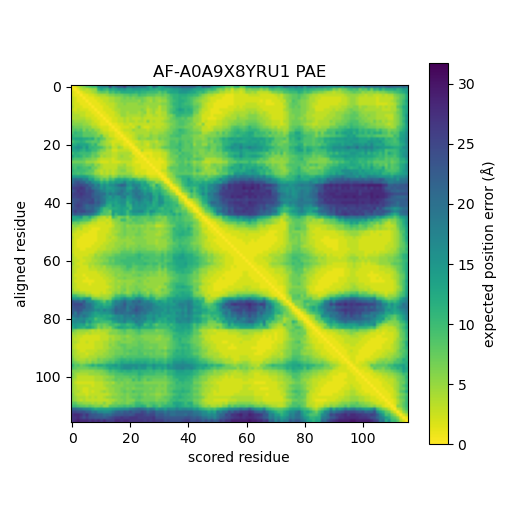 97.75 102 ASN A CA 1
ATOM 774 C C . ASN A 1 102 ? -4.927 -5.824 16.288 1.00 97.75 102 ASN A C 1
ATOM 776 O O . ASN A 1 102 ? -4.270 -6.703 16.848 1.00 97.75 102 ASN A O 1
ATOM 780 N N . TRP A 1 103 ? -5.618 -6.039 15.176 1.00 97.81 103 TRP A N 1
ATOM 781 C CA . TRP A 1 103 ? -5.604 -7.310 14.462 1.00 97.81 103 TRP A CA 1
ATOM 782 C C . TRP A 1 103 ? -5.702 -7.078 12.958 1.00 97.81 103 TRP A C 1
ATOM 784 O O . TRP A 1 103 ? -6.259 -6.075 12.514 1.00 97.81 103 TRP A O 1
ATOM 794 N N . HIS A 1 104 ? -5.182 -8.025 12.179 1.00 98.12 104 HIS A N 1
ATOM 795 C CA . HIS A 1 104 ? -5.393 -8.072 10.740 1.00 98.12 104 HIS A CA 1
ATOM 796 C C . HIS A 1 104 ? -5.392 -9.519 10.240 1.00 98.12 104 HIS A C 1
ATOM 798 O O . HIS A 1 104 ? -4.799 -10.405 10.859 1.00 98.12 104 HIS A O 1
ATOM 804 N N . ILE A 1 105 ? -6.088 -9.752 9.133 1.00 98.06 105 ILE A N 1
ATOM 805 C CA . ILE A 1 105 ? -6.063 -11.001 8.374 1.00 98.06 105 ILE A CA 1
ATOM 806 C C . ILE A 1 105 ? -5.857 -10.615 6.919 1.00 98.06 105 ILE A C 1
ATOM 808 O O . ILE A 1 105 ? -6.566 -9.755 6.399 1.00 98.06 105 ILE A O 1
ATOM 812 N N . GLU A 1 106 ? -4.900 -11.263 6.268 1.00 98.12 106 GLU A N 1
ATOM 813 C CA . GLU A 1 106 ? -4.482 -10.926 4.915 1.00 98.12 106 GLU A CA 1
ATOM 814 C C . GLU A 1 106 ? -4.288 -12.189 4.082 1.00 98.12 106 GLU A C 1
ATOM 816 O O . GLU A 1 106 ? -3.770 -13.198 4.566 1.00 98.12 106 GLU A O 1
ATOM 821 N N . GLY A 1 107 ? -4.722 -12.120 2.827 1.00 97.00 107 GLY A N 1
ATOM 822 C CA . GLY A 1 107 ? -4.435 -13.109 1.802 1.00 97.00 107 GLY A CA 1
ATOM 823 C C . GLY A 1 107 ? -3.736 -12.443 0.626 1.00 97.00 107 GLY A C 1
ATOM 824 O O . GLY A 1 107 ? -4.153 -11.375 0.173 1.00 97.00 107 GLY A O 1
ATOM 825 N N . SER A 1 108 ? -2.691 -13.087 0.118 1.00 94.81 108 SER A N 1
ATOM 826 C CA . SER A 1 108 ? -1.957 -12.634 -1.058 1.00 94.81 108 SER A CA 1
ATOM 827 C C . SER A 1 108 ? -1.743 -13.775 -2.046 1.00 94.81 108 SER A C 1
ATOM 829 O O . SER A 1 108 ? -1.523 -14.926 -1.665 1.00 94.81 108 SER A O 1
ATOM 831 N N . ASP A 1 109 ? -1.828 -13.442 -3.329 1.00 91.44 109 ASP A N 1
ATOM 832 C CA . ASP A 1 109 ? -1.456 -14.315 -4.433 1.00 91.44 109 ASP A CA 1
ATOM 833 C C . ASP A 1 109 ? -0.486 -13.558 -5.333 1.00 91.44 109 ASP A C 1
ATOM 835 O O . ASP A 1 109 ? -0.843 -12.556 -5.948 1.00 91.44 109 ASP A O 1
ATOM 839 N N . THR A 1 110 ? 0.758 -14.020 -5.374 1.00 87.25 110 THR A N 1
ATOM 840 C CA . THR A 1 110 ? 1.835 -13.419 -6.168 1.00 87.25 110 THR A CA 1
ATOM 841 C C . THR A 1 110 ? 2.136 -14.217 -7.434 1.00 87.25 110 THR A C 1
ATOM 843 O O . THR A 1 110 ? 3.145 -13.977 -8.096 1.00 87.25 110 THR A O 1
ATOM 846 N N . ARG A 1 111 ? 1.294 -15.200 -7.776 1.00 83.38 111 ARG A N 1
ATOM 847 C CA . ARG A 1 111 ? 1.468 -16.008 -8.982 1.00 83.38 111 ARG A CA 1
ATOM 848 C C . ARG A 1 111 ? 1.000 -15.221 -10.199 1.00 83.38 111 ARG A C 1
ATOM 850 O O . ARG A 1 111 ? -0.084 -14.655 -10.214 1.00 83.38 111 ARG A O 1
ATOM 857 N N . SER A 1 112 ? 1.803 -15.264 -11.254 1.00 65.31 112 SER A N 1
ATOM 858 C CA . SER A 1 112 ? 1.540 -14.543 -12.500 1.00 65.31 112 SER A CA 1
ATOM 859 C C . SER A 1 112 ? 0.565 -15.271 -13.441 1.00 65.31 112 SER A C 1
ATOM 861 O O . SER A 1 112 ? 0.001 -14.656 -14.345 1.00 65.31 112 SER A O 1
ATOM 863 N N . ASN A 1 113 ? 0.315 -16.566 -13.202 1.00 56.38 113 ASN A N 1
ATOM 864 C CA . ASN A 1 113 ? -0.521 -17.428 -14.035 1.00 56.38 113 ASN A CA 1
ATOM 865 C C . ASN A 1 113 ? -1.736 -17.908 -13.238 1.00 56.38 113 ASN A C 1
ATOM 867 O O . ASN A 1 113 ? -1.589 -18.691 -12.303 1.00 56.38 113 ASN A O 1
ATOM 871 N N . GLY A 1 114 ? -2.934 -17.470 -13.630 1.00 48.50 114 GLY A N 1
ATOM 872 C CA . GLY A 1 114 ? -4.215 -17.747 -12.963 1.00 48.50 114 GLY A CA 1
ATOM 873 C C . GLY A 1 114 ? -4.705 -19.205 -12.969 1.00 48.50 114 GLY A C 1
ATOM 874 O O . GLY A 1 114 ? -5.912 -19.423 -12.956 1.00 48.50 114 GLY A O 1
ATOM 875 N N . ASN A 1 115 ? -3.812 -20.196 -12.984 1.00 40.62 115 ASN A N 1
ATOM 876 C CA . ASN A 1 115 ? -4.161 -21.600 -12.796 1.00 40.62 115 ASN A CA 1
ATOM 877 C C . ASN A 1 115 ? -3.662 -22.066 -11.425 1.00 40.62 115 ASN A C 1
ATOM 879 O O . ASN A 1 115 ? -2.456 -22.102 -11.168 1.00 40.62 115 ASN A O 1
ATOM 883 N N . ALA A 1 116 ? -4.620 -22.398 -10.559 1.00 39.84 116 ALA A N 1
ATOM 884 C CA . ALA A 1 116 ? -4.394 -23.213 -9.371 1.00 39.84 116 ALA A CA 1
ATOM 885 C C . ALA A 1 116 ? -4.123 -24.673 -9.758 1.00 39.84 116 ALA A C 1
ATOM 887 O O . ALA A 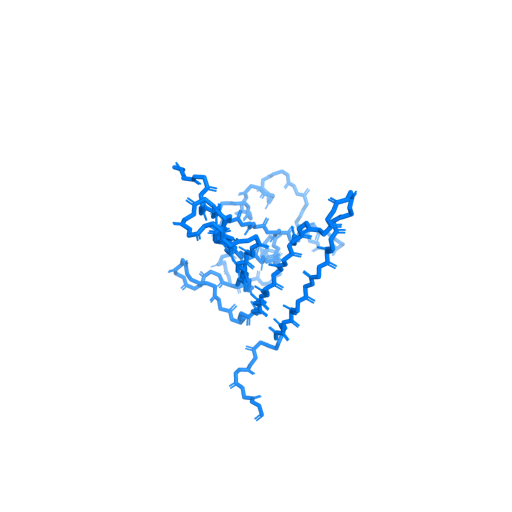1 116 ? -4.694 -25.129 -10.778 1.00 39.84 116 ALA A O 1
#

Sequence (116 aa):
PTDFLELGASRVMMWGGDGRPHSWSSFWDGVTGNDNTGDPKNDPGNQLGGFDFKLKLQPLIGMPVSFYGQITGEDEAGMLPSHNAYMLGLEGHPEWGPTTINWHIEGSDTRSNGNA

Radius of gyration: 19.48 Å; Cα contacts (8 Å, |Δi|>4): 225; chains: 1; bounding box: 47×36×57 Å

Solvent-accessible surface area (backbone atoms only — not comparable to full-atom values): 6664 Å² total; per-residue (Å²): 139,54,98,34,50,48,78,50,75,51,76,48,72,52,66,42,62,92,95,40,60,74,47,77,65,43,52,50,38,44,76,69,65,71,42,88,74,86,42,89,78,73,41,36,51,62,43,37,40,31,43,34,39,36,40,37,33,37,84,74,73,68,41,53,36,34,44,35,38,38,42,36,11,53,38,73,71,82,88,43,60,38,56,47,26,41,36,44,35,42,37,37,56,48,74,59,85,99,41,73,49,80,51,72,53,75,51,74,45,78,58,59,61,98,70,134

Organism: Serratia marcescens (NCBI:txid615)

Nearest PDB structures (foldseek):
  2ynk-assembly1_A  TM=9.542E-01  e=2.484E-08  Escherichia coli
  4fso-assembly1_A  TM=5.577E-01  e=1.201E+00  Pseudomonas aeruginosa PAO1
  1txn-assembly1_B  TM=4.798E-01  e=1.133E+00  Saccharomyces cerevisiae

Mean predicted aligned error: 8.8 Å